Protein AF-A0A3D3UDN2-F1 (afdb_monomer)

Secondary structure (DSSP, 8-state):
-B-S-HHHHHHHHHHHHHTT------B--BPTTTTTS-HHHHHHH-STTTTTB-HHHHTT-SSSPPS-----SHHHHHHHHHHHT-

Radius of gyration: 12.59 Å; Cα contacts (8 Å, |Δi|>4): 108; chains: 1; bounding box: 28×23×34 Å

Mean predicted aligned error: 5.84 Å

pLDDT: mean 81.2, std 13.74, range [51.69, 98.12]

Structure (mmCIF, N/CA/C/O backbone):
data_AF-A0A3D3UDN2-F1
#
_entry.id   AF-A0A3D3UDN2-F1
#
loop_
_atom_site.group_PDB
_atom_site.id
_atom_site.type_symbol
_atom_site.label_atom_id
_atom_site.label_alt_id
_atom_site.label_comp_id
_atom_site.label_asym_id
_atom_site.label_entity_id
_atom_site.label_seq_id
_atom_site.pdbx_PDB_ins_code
_atom_site.Cartn_x
_atom_site.Cartn_y
_atom_site.Cartn_z
_atom_site.occupancy
_atom_site.B_iso_or_equiv
_atom_site.auth_seq_id
_atom_site.auth_comp_id
_atom_site.auth_asym_id
_atom_site.auth_atom_id
_atom_site.pdbx_PDB_mo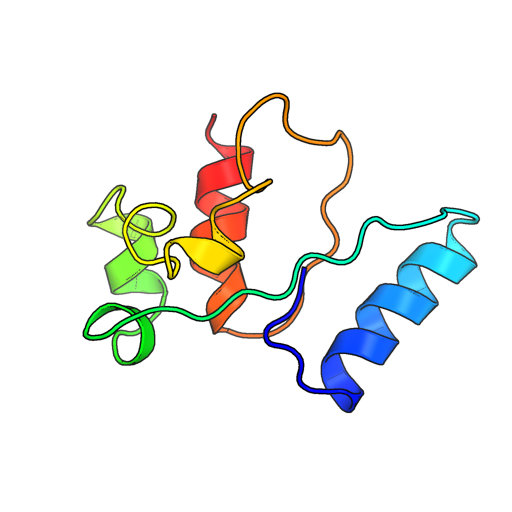del_num
ATOM 1 N N . MET A 1 1 ? -2.163 -0.965 1.225 1.00 89.88 1 MET A N 1
ATOM 2 C CA . MET A 1 1 ? -1.491 -1.411 -0.012 1.00 89.88 1 MET A CA 1
ATOM 3 C C . MET A 1 1 ? 0.016 -1.469 0.200 1.00 89.88 1 MET A C 1
ATOM 5 O O . MET A 1 1 ? 0.605 -0.482 0.621 1.00 89.88 1 MET A O 1
ATOM 9 N N . SER A 1 2 ? 0.644 -2.607 -0.073 1.00 91.44 2 SER A N 1
ATOM 10 C CA . SER A 1 2 ? 2.091 -2.820 0.097 1.00 91.44 2 SER A CA 1
ATOM 11 C C . SER A 1 2 ? 2.646 -3.641 -1.073 1.00 91.44 2 SER A C 1
ATOM 13 O O . SER A 1 2 ? 1.896 -4.083 -1.942 1.00 91.44 2 SER A O 1
ATOM 15 N N . ASP A 1 3 ? 3.953 -3.873 -1.096 1.00 87.50 3 ASP A N 1
ATOM 16 C CA . ASP A 1 3 ? 4.594 -4.872 -1.960 1.00 87.50 3 ASP A CA 1
ATOM 17 C C . ASP A 1 3 ? 4.858 -6.213 -1.246 1.00 87.50 3 ASP A C 1
ATOM 19 O O . ASP A 1 3 ? 5.577 -7.064 -1.767 1.00 87.50 3 ASP A O 1
ATOM 23 N N . GLY A 1 4 ? 4.282 -6.403 -0.055 1.00 87.88 4 GLY A N 1
ATOM 24 C CA . GLY A 1 4 ? 4.440 -7.600 0.770 1.00 87.88 4 GLY A CA 1
ATOM 25 C C . GLY A 1 4 ? 5.680 -7.622 1.668 1.00 87.88 4 GLY A C 1
ATOM 26 O O . GLY A 1 4 ? 5.868 -8.595 2.393 1.00 87.88 4 GLY A O 1
ATOM 27 N N . ALA A 1 5 ? 6.524 -6.583 1.673 1.00 90.69 5 ALA A N 1
ATOM 28 C CA . ALA A 1 5 ? 7.634 -6.512 2.621 1.00 90.69 5 ALA A CA 1
ATOM 29 C C . ALA A 1 5 ? 7.112 -6.305 4.055 1.00 90.69 5 ALA A C 1
ATOM 31 O O . ALA A 1 5 ? 6.609 -5.229 4.386 1.00 90.69 5 ALA A O 1
ATOM 32 N N . ALA A 1 6 ? 7.277 -7.318 4.914 1.00 92.50 6 ALA A N 1
ATOM 33 C CA . ALA A 1 6 ? 6.673 -7.375 6.251 1.00 92.50 6 ALA A CA 1
ATOM 34 C C . ALA A 1 6 ? 6.929 -6.122 7.109 1.00 92.50 6 ALA A C 1
ATOM 36 O O . ALA A 1 6 ? 6.004 -5.586 7.711 1.00 92.50 6 ALA A O 1
ATOM 37 N N . GLY A 1 7 ? 8.161 -5.599 7.115 1.00 93.38 7 GLY A N 1
ATOM 38 C CA . GLY A 1 7 ? 8.497 -4.402 7.894 1.00 93.38 7 GLY A CA 1
ATOM 39 C C . GLY A 1 7 ? 7.748 -3.144 7.444 1.00 93.38 7 GLY A C 1
ATOM 40 O O . GLY A 1 7 ? 7.319 -2.353 8.277 1.00 93.38 7 GLY A O 1
ATOM 41 N N . MET A 1 8 ? 7.546 -2.971 6.135 1.00 94.00 8 MET A N 1
ATOM 42 C CA . MET A 1 8 ? 6.779 -1.843 5.604 1.00 94.00 8 MET A CA 1
ATOM 43 C C . MET A 1 8 ? 5.275 -2.067 5.784 1.00 94.00 8 MET A C 1
ATOM 45 O O . MET A 1 8 ? 4.562 -1.149 6.180 1.00 94.00 8 MET A O 1
ATOM 49 N N . GLU A 1 9 ? 4.785 -3.282 5.527 1.00 95.25 9 GLU A N 1
ATOM 50 C CA . GLU A 1 9 ? 3.369 -3.627 5.681 1.00 95.25 9 GLU A CA 1
ATOM 51 C C . GLU A 1 9 ? 2.882 -3.423 7.121 1.00 95.25 9 GLU A C 1
ATOM 53 O O . GLU A 1 9 ? 1.827 -2.823 7.321 1.00 95.25 9 GLU A O 1
ATOM 58 N N . ASN A 1 10 ? 3.690 -3.805 8.115 1.00 96.31 10 ASN A N 1
ATOM 59 C CA . ASN A 1 10 ? 3.375 -3.591 9.527 1.00 96.31 10 ASN A CA 1
ATOM 60 C C . ASN A 1 10 ? 3.160 -2.112 9.876 1.00 96.31 10 ASN A C 1
ATOM 62 O O . ASN A 1 10 ? 2.321 -1.809 10.718 1.00 96.31 10 ASN A O 1
ATOM 66 N N . GLN A 1 11 ? 3.847 -1.176 9.209 1.00 95.38 11 GLN A N 1
ATOM 67 C CA . GLN A 1 11 ? 3.612 0.258 9.425 1.00 95.38 11 GLN A CA 1
ATOM 68 C C . GLN A 1 11 ? 2.214 0.678 8.952 1.00 95.38 11 GLN A C 1
ATOM 70 O O . GLN A 1 11 ? 1.546 1.467 9.618 1.00 95.38 11 GLN A O 1
ATOM 75 N N . CYS A 1 12 ? 1.743 0.134 7.825 1.00 96.19 12 CYS A N 1
ATOM 76 C CA . CYS A 1 12 ? 0.383 0.385 7.349 1.00 96.19 12 CYS A CA 1
ATOM 77 C C . CYS A 1 12 ? -0.668 -0.230 8.277 1.00 96.19 12 CYS A C 1
ATOM 79 O O . CYS A 1 12 ? -1.687 0.407 8.536 1.00 96.19 12 CYS A O 1
ATOM 81 N N . LEU A 1 13 ? -0.420 -1.449 8.765 1.00 96.62 13 LEU A N 1
ATOM 82 C CA . LEU A 1 13 ? -1.324 -2.141 9.683 1.00 96.62 13 LEU A CA 1
ATOM 83 C C . LEU A 1 13 ? -1.428 -1.408 11.020 1.00 96.62 13 LEU A C 1
ATOM 85 O O . LEU A 1 13 ? -2.538 -1.128 11.456 1.00 96.62 13 LEU A O 1
ATOM 89 N N . GLY A 1 14 ? -0.299 -1.004 11.607 1.00 97.31 14 GLY A N 1
ATOM 90 C CA . GLY A 1 14 ? -0.293 -0.236 12.853 1.00 97.31 14 GLY A CA 1
ATOM 91 C C . GLY A 1 14 ? -1.009 1.112 12.723 1.00 97.31 14 GLY A C 1
ATOM 92 O O . GLY A 1 14 ? -1.713 1.529 13.640 1.00 97.31 14 GLY A O 1
ATOM 93 N N . LEU A 1 15 ? -0.899 1.783 11.568 1.00 97.50 15 LEU A N 1
ATOM 94 C CA . LEU A 1 15 ? -1.669 3.003 11.310 1.00 97.50 15 LEU A CA 1
ATOM 95 C C . LEU A 1 15 ? -3.175 2.719 11.217 1.00 97.50 15 LEU A C 1
ATOM 97 O O . LEU A 1 15 ? -3.963 3.455 11.804 1.00 97.50 15 LEU A O 1
ATOM 101 N N . ALA A 1 16 ? -3.579 1.667 10.500 1.00 97.50 16 ALA A N 1
ATOM 102 C CA . ALA A 1 16 ? -4.986 1.285 10.383 1.00 97.50 16 ALA A CA 1
ATOM 103 C C . ALA A 1 16 ? -5.588 0.912 11.747 1.00 97.50 16 ALA A C 1
ATOM 105 O O . ALA A 1 16 ? -6.661 1.401 12.096 1.00 97.50 16 ALA A O 1
ATOM 106 N N . GLU A 1 17 ? -4.859 0.130 12.546 1.00 97.56 17 GLU A N 1
ATOM 107 C CA . GLU A 1 17 ? -5.239 -0.246 13.909 1.00 97.56 17 GLU A CA 1
ATOM 108 C C . GLU A 1 17 ? -5.403 0.988 14.801 1.00 97.56 17 GLU A C 1
ATOM 110 O O . GLU A 1 17 ? -6.412 1.130 15.491 1.00 97.56 17 GLU A O 1
ATOM 115 N N . ARG A 1 18 ? -4.463 1.942 14.735 1.00 98.12 18 ARG A N 1
ATOM 116 C CA . ARG A 1 18 ? -4.551 3.185 15.512 1.00 98.12 18 ARG A CA 1
ATOM 117 C C . ARG A 1 18 ? -5.757 4.046 15.127 1.00 98.12 18 ARG A C 1
ATOM 119 O O . ARG A 1 18 ? -6.266 4.778 15.974 1.00 98.12 18 ARG A O 1
ATOM 126 N N . LEU A 1 19 ? -6.202 3.961 13.876 1.00 97.56 19 LEU A N 1
ATOM 127 C CA . LEU A 1 19 ? -7.412 4.617 13.379 1.00 97.56 19 LEU A CA 1
ATOM 128 C C . LEU A 1 19 ? -8.696 3.820 13.679 1.00 97.56 19 LEU A C 1
ATOM 130 O O . LEU A 1 19 ? -9.780 4.301 13.362 1.00 97.56 19 LEU A O 1
ATOM 134 N N . GLY A 1 20 ? -8.599 2.626 14.279 1.00 97.38 20 GLY A N 1
ATOM 135 C CA . GLY A 1 20 ? -9.745 1.755 14.556 1.00 97.38 20 GLY A CA 1
ATOM 136 C C . GLY A 1 20 ? -10.362 1.133 13.298 1.00 97.38 20 GLY A C 1
ATOM 137 O O . GLY A 1 20 ? -11.546 0.809 13.291 1.00 97.38 20 GLY A O 1
ATOM 138 N N . LEU A 1 21 ? -9.583 1.003 12.221 1.00 96.81 21 LEU A N 1
ATOM 139 C CA . LEU A 1 21 ? -10.044 0.513 10.924 1.00 96.81 21 LEU A CA 1
ATOM 140 C C . LEU A 1 21 ? -9.623 -0.942 10.699 1.00 96.81 21 LEU A C 1
ATOM 142 O O . LEU A 1 21 ? -8.520 -1.342 11.067 1.00 96.81 21 LEU A O 1
ATOM 146 N N . VAL A 1 22 ? -10.472 -1.710 10.010 1.00 95.12 22 VAL A N 1
ATOM 147 C CA . VAL A 1 22 ? -10.138 -3.053 9.508 1.00 95.12 22 VAL A CA 1
ATOM 148 C C . VAL A 1 22 ? -9.759 -2.933 8.027 1.00 95.12 22 VAL A C 1
ATOM 150 O O . VAL A 1 22 ? -10.644 -2.730 7.194 1.00 95.12 22 VAL A O 1
ATOM 153 N N . PRO A 1 23 ? 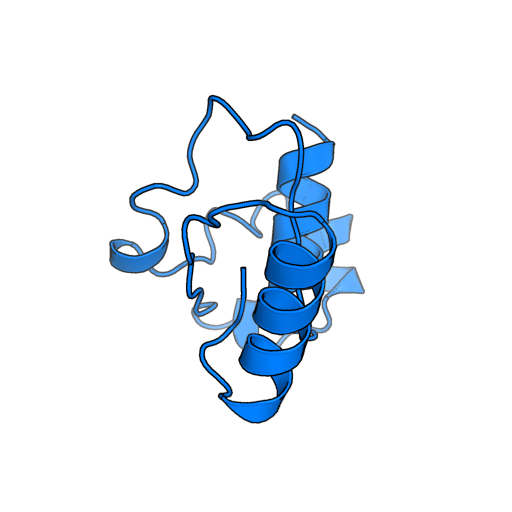-8.46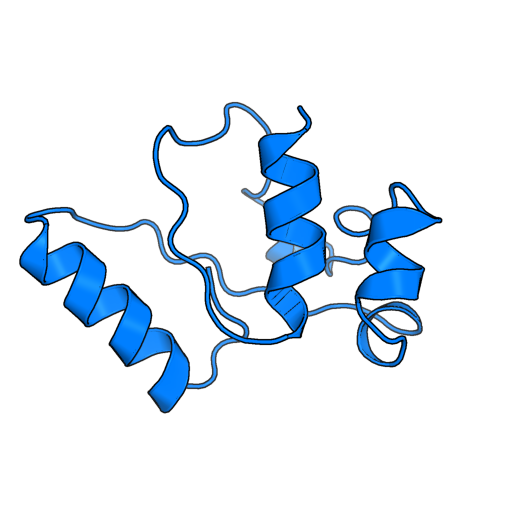3 -2.998 7.665 1.00 93.69 23 PRO A N 1
ATOM 154 C CA . PRO A 1 23 ? -8.035 -2.753 6.293 1.00 93.69 23 PRO A CA 1
ATOM 155 C C . PRO A 1 23 ? -8.197 -3.991 5.399 1.00 93.69 23 PRO A C 1
ATOM 157 O O . PRO A 1 23 ? -7.854 -5.105 5.790 1.00 93.69 23 PRO A O 1
ATOM 160 N N . ASP A 1 24 ? -8.597 -3.781 4.143 1.00 92.06 24 ASP A N 1
ATOM 161 C CA . ASP A 1 24 ? -8.402 -4.764 3.070 1.00 92.06 24 ASP A CA 1
ATOM 162 C C . ASP A 1 24 ? -6.958 -4.664 2.541 1.00 92.06 24 ASP A C 1
ATOM 164 O O . ASP A 1 24 ? -6.523 -3.646 1.984 1.00 92.06 24 ASP A O 1
ATOM 168 N N . ILE A 1 25 ? -6.171 -5.719 2.759 1.00 91.00 25 ILE A N 1
ATOM 169 C CA . ILE A 1 25 ? -4.742 -5.725 2.447 1.00 91.00 25 ILE A CA 1
ATOM 170 C C . ILE A 1 25 ? -4.529 -6.086 0.974 1.00 91.00 25 ILE A C 1
ATOM 172 O O . ILE A 1 25 ? -4.531 -7.252 0.581 1.00 91.00 25 ILE A O 1
ATOM 176 N N . LYS A 1 26 ? -4.229 -5.074 0.155 1.00 89.25 26 LYS A N 1
ATOM 177 C CA . LYS A 1 26 ? -3.767 -5.268 -1.229 1.00 89.25 26 LYS A CA 1
ATOM 178 C C . LYS A 1 26 ? -2.242 -5.319 -1.313 1.00 89.25 26 LYS A C 1
ATOM 180 O O . LYS A 1 26 ? -1.573 -4.324 -1.019 1.00 89.25 26 LYS A O 1
ATOM 185 N N . ARG A 1 27 ? -1.695 -6.455 -1.753 1.00 89.69 27 ARG A N 1
ATOM 186 C CA . ARG A 1 27 ? -0.267 -6.617 -2.069 1.00 89.69 27 ARG A CA 1
ATOM 187 C C . ARG A 1 27 ? -0.068 -6.558 -3.576 1.00 89.69 27 ARG A C 1
ATOM 189 O O . ARG A 1 27 ? -0.628 -7.374 -4.304 1.00 89.69 27 ARG A O 1
ATOM 196 N N . ILE A 1 28 ? 0.729 -5.602 -4.038 1.00 86.00 28 ILE A N 1
ATOM 197 C CA . ILE A 1 28 ? 0.972 -5.376 -5.462 1.00 86.00 28 ILE A CA 1
ATOM 198 C C . ILE A 1 28 ? 2.396 -5.748 -5.858 1.00 86.00 28 ILE A C 1
ATOM 200 O O . ILE A 1 28 ? 3.352 -5.561 -5.108 1.00 86.00 28 ILE A O 1
ATOM 204 N N . ALA A 1 29 ? 2.539 -6.208 -7.094 1.00 83.25 29 ALA A N 1
ATOM 205 C CA . ALA A 1 29 ? 3.822 -6.366 -7.753 1.00 83.25 29 ALA A CA 1
ATOM 206 C C . ALA A 1 29 ? 3.730 -5.730 -9.139 1.00 83.25 29 ALA A C 1
ATOM 208 O O . ALA A 1 29 ? 2.767 -5.960 -9.873 1.00 83.25 29 ALA A O 1
ATOM 209 N N . LEU A 1 30 ? 4.729 -4.919 -9.481 1.00 80.00 30 LEU A N 1
ATOM 210 C CA . LEU A 1 30 ? 4.827 -4.305 -10.800 1.00 80.00 30 LEU A CA 1
ATOM 211 C C . LEU A 1 30 ? 5.597 -5.239 -11.735 1.00 80.00 30 LEU A C 1
ATOM 213 O O . LEU A 1 30 ? 6.715 -5.646 -11.408 1.00 80.00 30 LEU A O 1
ATOM 217 N N . ARG A 1 31 ? 5.022 -5.554 -12.900 1.00 79.88 31 ARG A N 1
ATOM 218 C CA . ARG A 1 31 ? 5.717 -6.303 -13.959 1.00 79.88 31 ARG A CA 1
ATOM 219 C C . ARG A 1 31 ? 6.813 -5.444 -14.596 1.00 79.88 31 ARG A C 1
ATOM 221 O O . ARG A 1 31 ? 6.766 -4.213 -14.545 1.00 79.88 31 ARG A O 1
ATOM 228 N N . ALA A 1 32 ? 7.810 -6.086 -15.199 1.00 79.75 32 ALA A N 1
ATOM 229 C CA . ALA A 1 32 ? 8.777 -5.378 -16.031 1.00 79.75 32 ALA A CA 1
ATOM 230 C C . ALA A 1 32 ? 8.060 -4.705 -17.225 1.00 79.75 32 ALA A C 1
ATOM 232 O O . ALA A 1 32 ? 7.076 -5.255 -17.723 1.00 79.75 32 ALA A O 1
ATOM 233 N N . PRO A 1 33 ? 8.517 -3.524 -17.678 1.00 77.50 33 PRO A N 1
ATOM 234 C CA . PRO A 1 33 ? 9.628 -2.733 -17.133 1.00 77.50 33 PRO A CA 1
ATOM 235 C C . PRO A 1 33 ? 9.223 -1.826 -15.953 1.00 77.50 33 PRO A C 1
ATOM 237 O O . PRO A 1 33 ? 10.077 -1.190 -15.339 1.00 77.50 33 PRO A O 1
ATOM 240 N N . TRP A 1 34 ? 7.937 -1.758 -15.599 1.00 76.50 34 TRP A N 1
ATOM 241 C CA . TRP A 1 34 ? 7.394 -0.808 -14.618 1.00 76.50 34 TRP A CA 1
ATOM 242 C C . TRP A 1 34 ? 7.973 -0.960 -13.210 1.00 76.50 34 TRP A C 1
ATOM 244 O O . TRP A 1 34 ? 8.135 0.033 -12.508 1.00 76.50 34 TRP A O 1
ATOM 254 N N . GLY A 1 35 ? 8.335 -2.181 -12.807 1.00 76.31 35 GLY A N 1
ATOM 255 C CA . GLY A 1 35 ? 9.029 -2.423 -11.539 1.00 76.31 35 GLY A CA 1
ATOM 256 C C . GLY A 1 35 ? 10.469 -1.890 -11.488 1.00 76.31 35 GLY A C 1
ATOM 257 O O . GLY A 1 35 ? 10.982 -1.645 -10.393 1.00 76.31 35 GLY A O 1
ATOM 258 N N . TRP A 1 36 ? 11.111 -1.705 -12.647 1.00 81.00 36 TRP A N 1
ATOM 259 C CA . TRP A 1 36 ? 12.496 -1.228 -12.773 1.00 81.00 36 TRP A CA 1
ATOM 260 C C . TRP A 1 36 ? 12.579 0.292 -12.884 1.00 81.00 36 TRP A C 1
ATOM 262 O O . TRP A 1 36 ? 13.542 0.900 -12.421 1.00 81.00 36 TRP A O 1
ATOM 272 N N . LEU A 1 37 ? 11.569 0.912 -13.492 1.00 77.38 37 LEU A N 1
ATOM 273 C CA . LEU A 1 37 ? 11.571 2.347 -13.733 1.00 77.38 37 LEU A CA 1
ATOM 274 C C . LEU A 1 37 ? 11.350 3.153 -12.437 1.00 77.38 37 LEU A C 1
ATOM 276 O O . LEU A 1 37 ? 10.584 2.749 -11.556 1.00 77.38 37 LEU A O 1
ATOM 280 N N . PRO A 1 38 ? 11.966 4.344 -12.320 1.00 74.94 38 PRO A N 1
ATOM 281 C CA . PRO A 1 38 ? 11.634 5.295 -11.269 1.00 74.94 38 PRO A CA 1
ATOM 282 C C . PRO A 1 38 ? 10.137 5.663 -11.289 1.00 74.94 38 PRO A C 1
ATOM 284 O O . PRO A 1 38 ? 9.582 5.901 -12.370 1.00 74.94 38 PRO A O 1
ATOM 287 N N . PRO A 1 39 ? 9.479 5.816 -10.121 1.00 67.88 39 PRO A N 1
ATOM 288 C CA . PRO A 1 39 ? 8.050 6.137 -10.053 1.00 67.88 39 PRO A CA 1
ATOM 289 C C . PRO A 1 39 ? 7.675 7.419 -10.793 1.00 67.88 39 PRO A C 1
ATOM 291 O O . PRO A 1 39 ? 6.602 7.493 -11.378 1.00 67.88 39 PRO A O 1
ATOM 294 N N . ALA A 1 40 ? 8.562 8.418 -10.809 1.00 67.69 40 ALA A N 1
ATOM 295 C CA . ALA A 1 40 ? 8.332 9.680 -11.508 1.00 67.69 40 ALA A CA 1
ATOM 296 C C . ALA A 1 40 ? 8.155 9.495 -13.025 1.00 67.69 40 ALA A C 1
ATOM 298 O O . ALA A 1 40 ? 7.407 10.245 -13.643 1.00 67.69 40 ALA A O 1
ATOM 299 N N . ILE A 1 41 ? 8.801 8.489 -13.623 1.00 67.62 41 ILE A N 1
ATOM 300 C CA . ILE A 1 41 ? 8.678 8.188 -15.055 1.00 67.62 41 ILE A CA 1
ATOM 301 C C . ILE A 1 41 ? 7.398 7.387 -15.307 1.0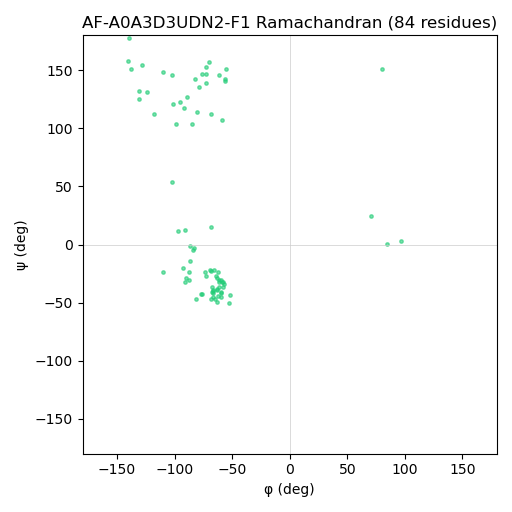0 67.62 41 ILE A C 1
ATOM 303 O O . ILE A 1 41 ? 6.614 7.740 -16.187 1.00 67.62 41 ILE A O 1
ATOM 307 N N . GLY A 1 42 ? 7.155 6.356 -14.491 1.00 61.19 42 GLY A N 1
ATOM 308 C CA . GLY A 1 42 ? 5.980 5.492 -14.614 1.00 61.19 42 GLY A CA 1
ATOM 309 C C . GLY A 1 42 ? 4.654 6.200 -14.321 1.00 61.19 42 GLY A C 1
ATOM 310 O O . GLY A 1 42 ? 3.703 6.006 -15.059 1.00 61.19 42 GLY A O 1
ATOM 311 N N . ALA A 1 43 ? 4.589 7.047 -13.289 1.00 59.06 43 ALA A N 1
ATOM 312 C CA . ALA A 1 43 ? 3.347 7.675 -12.825 1.00 59.06 43 ALA A CA 1
ATOM 313 C C . ALA A 1 43 ? 2.998 8.990 -13.540 1.00 59.06 43 ALA A C 1
ATOM 315 O O . ALA A 1 43 ? 1.826 9.343 -13.646 1.00 59.06 43 ALA A O 1
ATOM 316 N N . ARG A 1 44 ? 4.003 9.757 -13.992 1.00 56.78 44 ARG A N 1
ATOM 317 C CA . ARG A 1 44 ? 3.786 11.080 -14.607 1.00 56.78 44 ARG A CA 1
ATOM 318 C C . ARG A 1 44 ? 3.588 11.004 -16.119 1.00 56.78 44 ARG A C 1
ATOM 320 O O . ARG A 1 44 ? 2.947 11.889 -16.674 1.00 56.78 44 ARG A O 1
ATOM 327 N N . ARG A 1 45 ? 4.175 10.000 -16.781 1.00 52.06 45 ARG A N 1
ATOM 328 C CA . ARG A 1 45 ? 4.246 9.932 -18.250 1.00 52.06 45 ARG A CA 1
ATOM 329 C C . ARG A 1 45 ? 3.384 8.834 -18.862 1.00 52.06 45 ARG A C 1
ATOM 331 O O . ARG A 1 45 ? 2.992 8.960 -20.014 1.00 52.06 45 ARG A O 1
ATOM 338 N N . PHE A 1 46 ? 3.059 7.800 -18.095 1.00 51.69 46 PHE A N 1
ATOM 339 C CA . PHE A 1 46 ? 2.214 6.706 -18.545 1.00 51.69 46 PHE A CA 1
ATOM 340 C C . PHE A 1 46 ? 1.032 6.581 -17.582 1.00 51.69 46 PHE A C 1
ATOM 342 O O . PHE A 1 46 ? 1.220 6.506 -16.376 1.00 51.69 46 PHE A O 1
ATOM 349 N N . ALA A 1 47 ? -0.196 6.496 -18.094 1.00 52.47 47 ALA A N 1
ATOM 350 C CA . ALA A 1 47 ? -1.370 6.085 -17.310 1.00 52.47 47 ALA A CA 1
ATOM 351 C C . ALA A 1 47 ? -1.315 4.588 -16.906 1.00 52.47 47 ALA A C 1
ATOM 353 O O . ALA A 1 47 ? -2.305 3.995 -16.491 1.00 52.47 47 ALA A O 1
ATOM 354 N N . ALA A 1 48 ? -0.140 3.963 -17.029 1.00 53.34 48 ALA A N 1
ATOM 355 C CA . ALA A 1 48 ? 0.107 2.541 -16.883 1.00 53.34 48 ALA A CA 1
ATOM 356 C C . ALA A 1 48 ? 0.486 2.028 -15.472 1.00 53.34 48 ALA A C 1
ATOM 358 O O . ALA A 1 48 ? 0.898 0.869 -15.409 1.00 53.34 48 ALA A O 1
ATOM 359 N N . PRO A 1 49 ? 0.361 2.753 -14.330 1.00 58.31 49 PRO A N 1
ATOM 360 C CA . PRO A 1 49 ? 0.591 2.118 -13.033 1.00 58.31 49 PRO A CA 1
ATOM 361 C C . PRO A 1 49 ? -0.340 0.927 -12.806 1.00 58.31 49 PRO A C 1
ATOM 363 O O . PRO A 1 49 ? 0.117 -0.070 -12.268 1.00 58.31 49 PRO A O 1
ATOM 366 N N . LEU A 1 50 ? -1.598 1.012 -13.268 1.00 60.06 50 LEU A N 1
ATOM 367 C CA . LEU A 1 50 ? -2.589 -0.068 -13.170 1.00 60.06 50 LEU A CA 1
ATOM 368 C C . LEU A 1 50 ? -2.347 -1.184 -14.202 1.00 60.06 50 LEU A C 1
ATOM 370 O O . LEU A 1 50 ? -2.364 -2.355 -13.843 1.00 60.06 50 LEU A O 1
ATOM 374 N N . ALA A 1 51 ? -2.030 -0.843 -15.458 1.00 62.12 51 ALA A N 1
ATOM 375 C CA . ALA A 1 51 ? -1.718 -1.830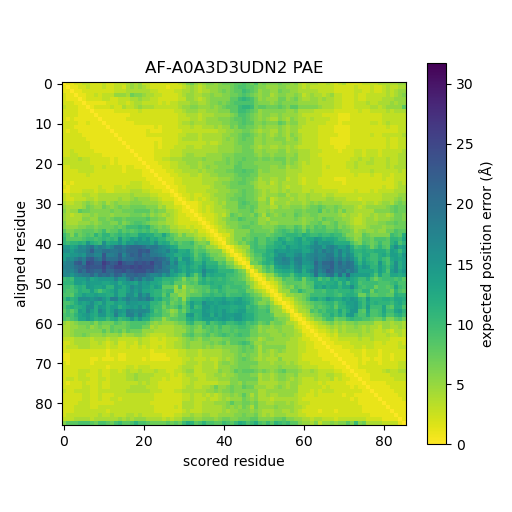 -16.507 1.00 62.12 51 ALA A CA 1
ATOM 376 C C . ALA A 1 51 ? -0.416 -2.618 -16.234 1.00 62.12 51 ALA A C 1
ATOM 378 O O . ALA A 1 51 ? -0.197 -3.713 -16.760 1.00 62.12 51 ALA A O 1
ATOM 379 N N . GLY A 1 52 ? 0.470 -2.047 -15.413 1.00 61.09 52 GLY A N 1
ATOM 380 C CA . GLY A 1 52 ? 1.705 -2.665 -14.948 1.00 61.09 52 GLY A CA 1
ATOM 381 C C . GLY A 1 52 ? 1.562 -3.533 -13.698 1.00 61.09 52 GLY A C 1
ATOM 382 O O . GLY A 1 52 ? 2.561 -4.102 -13.258 1.00 61.09 52 GLY A O 1
ATOM 383 N N . ILE A 1 53 ? 0.372 -3.649 -13.111 1.00 67.25 53 ILE A N 1
ATOM 384 C CA . ILE A 1 53 ? 0.123 -4.590 -12.016 1.00 67.25 53 ILE A CA 1
ATOM 385 C C . ILE A 1 53 ? -0.055 -5.982 -12.631 1.00 67.25 53 ILE A C 1
ATOM 387 O O . ILE A 1 53 ? -0.713 -6.130 -13.659 1.00 67.25 53 ILE A O 1
ATOM 391 N N . GLY A 1 54 ? 0.569 -7.007 -12.045 1.00 63.41 54 GLY A N 1
ATOM 392 C CA . GLY A 1 54 ? 0.320 -8.389 -12.466 1.00 63.41 54 GLY A CA 1
ATOM 393 C C . GLY A 1 54 ? -1.172 -8.732 -12.370 1.00 63.41 54 GLY A C 1
ATOM 394 O O . GLY A 1 54 ? -1.844 -8.297 -11.438 1.00 63.41 54 GLY A O 1
ATOM 395 N N . ASP A 1 55 ? -1.703 -9.508 -13.318 1.00 59.22 55 ASP A N 1
ATOM 396 C CA . ASP A 1 55 ? -3.160 -9.676 -13.486 1.00 59.22 55 ASP A CA 1
ATOM 397 C C . ASP A 1 55 ? -3.847 -10.240 -12.229 1.00 59.22 55 ASP A C 1
ATOM 399 O O . ASP A 1 55 ? -4.964 -9.857 -11.887 1.00 59.22 55 ASP A O 1
ATOM 403 N N . ARG A 1 56 ? -3.142 -11.087 -11.468 1.00 60.00 56 ARG A N 1
ATOM 404 C CA . ARG A 1 56 ? -3.642 -11.653 -10.205 1.00 60.00 56 ARG A CA 1
ATOM 405 C C . ARG A 1 56 ? -3.680 -10.635 -9.062 1.00 60.00 56 ARG A C 1
ATOM 407 O O . ARG A 1 56 ? -4.470 -10.791 -8.141 1.00 60.00 56 ARG A O 1
ATOM 414 N N . GLN A 1 57 ? -2.819 -9.620 -9.107 1.00 65.50 57 GLN A N 1
ATOM 415 C CA . GLN A 1 57 ? -2.730 -8.540 -8.123 1.00 65.50 57 GLN A CA 1
ATOM 416 C C . GLN A 1 57 ? -3.573 -7.318 -8.519 1.00 65.50 57 GLN A C 1
ATOM 418 O O . GLN A 1 57 ? -3.900 -6.500 -7.664 1.00 65.50 57 GLN A O 1
ATOM 423 N N . ALA A 1 58 ? -3.922 -7.193 -9.803 1.00 60.03 58 ALA A N 1
ATOM 424 C CA . ALA A 1 58 ? -4.867 -6.201 -10.310 1.00 60.03 58 ALA A CA 1
ATOM 425 C C . ALA A 1 58 ? -6.319 -6.560 -9.949 1.00 60.03 58 ALA A C 1
ATOM 427 O O . ALA A 1 58 ? -7.170 -5.675 -9.851 1.00 60.03 58 ALA A O 1
ATOM 428 N N . ALA A 1 59 ? -6.600 -7.845 -9.706 1.00 57.06 59 ALA A N 1
ATOM 429 C CA . ALA A 1 59 ? -7.886 -8.312 -9.206 1.00 57.06 59 ALA A CA 1
ATOM 430 C C . ALA A 1 59 ? -8.210 -7.652 -7.848 1.00 57.06 59 ALA A C 1
ATOM 432 O O . ALA A 1 59 ? -7.595 -7.950 -6.825 1.00 57.06 59 ALA A O 1
ATOM 433 N N . GLY A 1 60 ? -9.168 -6.721 -7.851 1.00 65.94 60 GLY A N 1
ATOM 434 C CA . GLY A 1 60 ? -9.574 -5.940 -6.675 1.00 65.94 60 GLY A CA 1
ATOM 435 C C . GLY A 1 60 ? -8.924 -4.558 -6.550 1.00 65.94 60 GLY A C 1
ATOM 436 O O . GLY A 1 60 ? -9.178 -3.862 -5.573 1.00 65.94 60 GLY A O 1
ATOM 437 N N . LEU A 1 61 ? -8.110 -4.147 -7.526 1.00 77.25 61 LEU A N 1
ATOM 438 C CA . LEU A 1 61 ? -7.623 -2.776 -7.711 1.00 77.25 61 LEU A CA 1
ATOM 439 C C . LEU A 1 61 ? -8.423 -2.100 -8.833 1.00 77.25 61 LEU A C 1
ATOM 441 O O . LEU A 1 61 ? -7.877 -1.606 -9.818 1.00 77.25 61 LEU A O 1
ATOM 445 N N . VAL A 1 62 ? -9.744 -2.129 -8.679 1.00 80.12 62 VAL A N 1
ATOM 446 C CA . VAL A 1 62 ? -10.723 -1.556 -9.606 1.00 80.12 62 VAL A CA 1
ATOM 447 C C . VAL A 1 62 ? -11.685 -0.648 -8.838 1.00 80.12 62 VAL A C 1
ATOM 449 O O . VAL A 1 62 ? -11.874 -0.870 -7.640 1.00 80.12 62 VAL A O 1
ATOM 452 N N . PRO A 1 63 ? -12.306 0.348 -9.498 1.00 81.62 63 PRO A N 1
ATOM 453 C CA . PRO A 1 63 ? -13.379 1.126 -8.893 1.00 81.62 63 PRO A CA 1
ATOM 454 C C . PRO A 1 63 ? -14.530 0.228 -8.391 1.00 81.62 63 PRO A C 1
ATOM 456 O O . PRO A 1 63 ? -14.785 -0.817 -8.998 1.00 81.62 63 PRO A O 1
ATOM 459 N N . PRO A 1 64 ? -15.269 0.639 -7.344 1.00 87.75 64 PRO A N 1
ATOM 460 C CA . PRO A 1 64 ? -15.154 1.914 -6.628 1.00 87.75 64 PRO A CA 1
ATOM 461 C C . PRO A 1 64 ? -13.907 1.994 -5.732 1.00 87.75 64 PRO A C 1
ATOM 463 O O . PRO A 1 64 ? -13.535 1.028 -5.069 1.00 87.75 64 PRO A O 1
ATOM 466 N N . TRP A 1 65 ? -13.249 3.158 -5.725 1.00 88.19 65 TRP A N 1
ATOM 467 C CA . TRP A 1 65 ? -12.073 3.398 -4.886 1.00 88.19 65 TRP A CA 1
ATOM 468 C C . TRP A 1 65 ? -12.473 3.622 -3.421 1.00 88.19 65 TRP A C 1
ATOM 470 O O . TRP A 1 65 ? -13.535 4.191 -3.171 1.00 88.19 65 TRP A O 1
ATOM 480 N N . PRO A 1 66 ? -11.643 3.199 -2.450 1.00 89.00 66 PRO A N 1
ATOM 481 C CA . PRO A 1 66 ? -11.925 3.434 -1.040 1.00 89.00 66 PRO A CA 1
ATOM 482 C C . PRO A 1 66 ? -11.725 4.909 -0.672 1.00 89.00 66 PRO A C 1
ATOM 484 O O . PRO A 1 66 ? -10.847 5.576 -1.222 1.00 89.00 66 PRO A O 1
ATOM 487 N N . ASP A 1 67 ? -12.447 5.378 0.348 1.00 92.38 67 ASP A N 1
ATOM 488 C CA . ASP A 1 67 ? -12.272 6.728 0.905 1.00 92.38 67 ASP A CA 1
ATOM 489 C C . ASP A 1 67 ? -10.881 6.938 1.529 1.00 92.38 67 ASP A C 1
ATOM 491 O O . ASP A 1 67 ? -10.364 8.055 1.580 1.00 92.38 67 ASP A O 1
ATOM 495 N N . LEU A 1 68 ? -10.252 5.851 1.995 1.00 93.31 68 LEU A N 1
ATOM 496 C CA . LEU A 1 68 ? -8.921 5.861 2.590 1.00 93.31 68 LEU A CA 1
ATOM 497 C C . LEU A 1 68 ? -8.022 4.785 1.978 1.00 93.31 68 LEU A C 1
ATOM 499 O O . LEU A 1 68 ? -8.306 3.589 2.036 1.00 93.31 68 LEU A O 1
ATOM 503 N N . LEU A 1 69 ? -6.865 5.217 1.476 1.00 93.88 69 LEU A N 1
ATOM 504 C CA . LEU A 1 69 ? -5.790 4.345 1.016 1.00 93.88 69 LEU A CA 1
ATOM 505 C C . LEU A 1 69 ? -4.534 4.572 1.861 1.00 93.88 69 LEU A C 1
ATOM 507 O O . LEU A 1 69 ? -3.877 5.605 1.755 1.00 93.88 69 LEU A O 1
ATOM 511 N N . ILE A 1 70 ? -4.152 3.565 2.645 1.00 95.38 70 ILE A N 1
ATOM 512 C CA . ILE A 1 70 ? -2.864 3.531 3.347 1.00 95.38 70 ILE A CA 1
ATOM 513 C C . ILE A 1 70 ? -1.882 2.735 2.487 1.00 95.38 70 ILE A C 1
ATOM 515 O O . ILE A 1 70 ? -2.144 1.575 2.155 1.00 95.38 70 ILE A O 1
ATOM 519 N N . ALA A 1 71 ? -0.756 3.339 2.107 1.00 93.62 71 ALA A N 1
ATOM 520 C CA . ALA A 1 71 ? 0.228 2.706 1.235 1.00 93.62 71 ALA A CA 1
ATOM 521 C C . ALA A 1 71 ? 1.670 2.951 1.689 1.00 93.62 71 ALA A C 1
ATOM 523 O O . ALA A 1 71 ? 1.978 3.983 2.278 1.00 93.62 71 ALA A O 1
ATOM 524 N N . THR A 1 72 ? 2.554 2.002 1.381 1.00 93.50 72 THR A N 1
ATOM 525 C CA . THR A 1 72 ? 3.984 2.065 1.716 1.00 93.50 72 THR A CA 1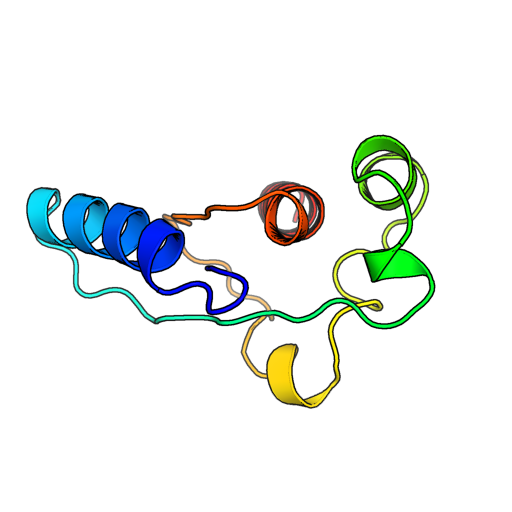
ATOM 526 C C . THR A 1 72 ? 4.850 1.526 0.580 1.00 93.50 72 THR A C 1
ATOM 528 O O . THR A 1 72 ? 4.389 0.749 -0.259 1.00 93.50 72 THR A O 1
ATOM 531 N N . GLY A 1 73 ? 6.115 1.936 0.547 1.00 87.81 73 GLY A N 1
ATOM 532 C CA . GLY A 1 73 ? 7.094 1.480 -0.433 1.00 87.81 73 GLY A CA 1
ATOM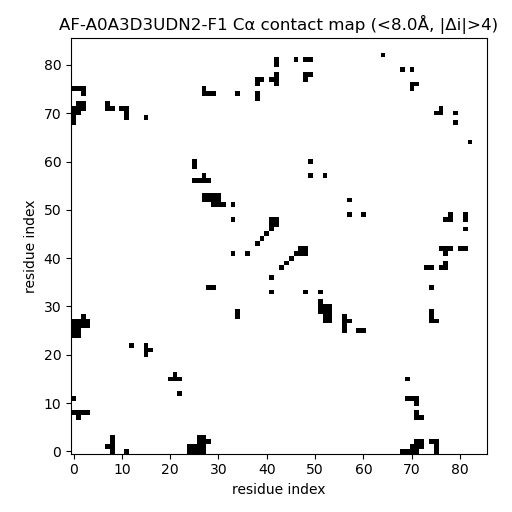 533 C C . GLY A 1 73 ? 6.997 2.169 -1.798 1.00 87.81 73 GLY A C 1
ATOM 534 O O . GLY A 1 73 ? 5.948 2.580 -2.284 1.00 87.81 73 GLY A O 1
ATOM 535 N N . ARG A 1 74 ? 8.138 2.262 -2.481 1.00 85.12 74 ARG A N 1
ATOM 536 C CA . ARG A 1 74 ? 8.277 2.984 -3.757 1.00 85.12 74 ARG A CA 1
ATOM 537 C C . ARG A 1 74 ? 7.380 2.446 -4.883 1.00 85.12 74 ARG A C 1
ATOM 539 O O . ARG A 1 74 ? 6.968 3.207 -5.754 1.00 85.12 74 ARG A O 1
ATOM 546 N N . ARG A 1 75 ? 7.088 1.142 -4.876 1.00 83.75 75 ARG A N 1
ATOM 547 C CA . ARG A 1 75 ? 6.257 0.472 -5.891 1.00 83.75 75 ARG A CA 1
ATOM 548 C C . ARG A 1 75 ? 4.781 0.871 -5.820 1.00 83.75 75 ARG A C 1
ATOM 550 O O . ARG A 1 75 ? 4.089 0.758 -6.823 1.00 83.75 75 ARG A O 1
ATOM 557 N N . THR A 1 76 ? 4.307 1.366 -4.676 1.00 86.69 76 THR A N 1
ATOM 558 C CA . THR A 1 76 ? 2.896 1.736 -4.497 1.00 86.69 76 THR A CA 1
ATOM 559 C C . THR A 1 76 ? 2.595 3.165 -4.929 1.00 86.69 76 THR A C 1
ATOM 561 O O . THR A 1 76 ? 1.474 3.435 -5.338 1.00 86.69 76 THR A O 1
ATOM 564 N N . VAL A 1 77 ? 3.590 4.061 -4.948 1.00 86.00 77 VAL A N 1
ATOM 565 C CA . VAL A 1 77 ? 3.403 5.498 -5.229 1.00 86.00 77 VAL A CA 1
ATOM 566 C C . VAL A 1 77 ? 2.653 5.757 -6.536 1.00 86.00 77 VAL A C 1
ATOM 568 O O . VAL A 1 77 ? 1.678 6.505 -6.544 1.00 86.00 77 VAL A O 1
ATOM 571 N N . GLY A 1 78 ? 3.084 5.136 -7.640 1.00 81.31 78 GLY A N 1
ATOM 572 C CA . GLY A 1 78 ? 2.441 5.350 -8.938 1.00 81.31 78 GLY A CA 1
ATOM 573 C C . GLY A 1 78 ? 0.987 4.883 -8.961 1.00 81.31 78 GLY A C 1
ATOM 574 O O . GLY A 1 78 ? 0.133 5.570 -9.515 1.00 81.31 78 GLY A O 1
ATOM 575 N N . VAL A 1 79 ? 0.702 3.755 -8.306 1.00 82.81 79 VAL A N 1
ATOM 576 C CA . VAL A 1 79 ? -0.651 3.200 -8.190 1.00 82.81 79 VAL A CA 1
ATOM 577 C C . VAL A 1 79 ? -1.523 4.096 -7.309 1.00 82.81 79 VAL A C 1
ATOM 579 O O . VAL A 1 79 ? -2.611 4.471 -7.726 1.00 82.81 79 VAL A O 1
ATOM 582 N N . SER A 1 80 ? -1.027 4.534 -6.149 1.00 87.38 80 SER A N 1
ATOM 583 C CA . SER A 1 80 ? -1.759 5.429 -5.243 1.00 87.38 80 SER A CA 1
ATOM 584 C C . SER A 1 80 ? -2.118 6.765 -5.901 1.00 87.38 80 SER A C 1
ATOM 586 O O . SER A 1 80 ? -3.228 7.264 -5.731 1.00 87.38 80 SER A O 1
ATOM 588 N N . VAL A 1 81 ? -1.200 7.342 -6.687 1.00 84.25 81 VAL A N 1
ATOM 589 C CA . VAL A 1 81 ? -1.469 8.571 -7.451 1.00 84.25 81 VAL A CA 1
ATOM 590 C C . VAL A 1 81 ? -2.514 8.328 -8.541 1.00 84.25 81 VAL A C 1
ATOM 592 O O . VAL A 1 81 ? -3.368 9.185 -8.747 1.00 84.25 81 VAL A O 1
ATOM 595 N N . ALA A 1 82 ? -2.464 7.185 -9.230 1.00 81.12 82 ALA A N 1
ATOM 596 C CA . ALA A 1 82 ? -3.437 6.837 -10.266 1.00 81.12 82 ALA A CA 1
ATOM 597 C C . ALA A 1 82 ? -4.845 6.582 -9.703 1.00 81.12 82 ALA A C 1
ATOM 599 O O . ALA A 1 82 ? -5.817 6.968 -10.345 1.00 81.12 82 ALA A O 1
ATOM 600 N N . ILE 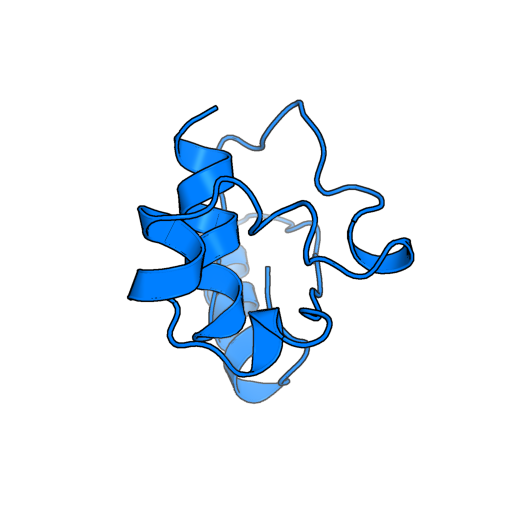A 1 83 ? -4.951 5.979 -8.513 1.00 85.62 83 ILE A N 1
ATOM 601 C CA . 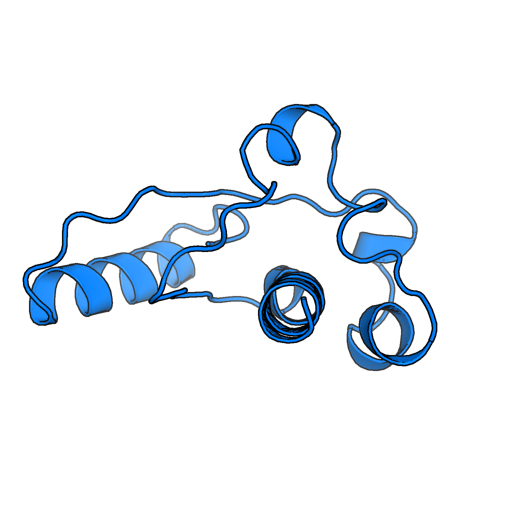ILE A 1 83 ? -6.220 5.806 -7.787 1.00 85.62 83 ILE A CA 1
ATOM 602 C C . ILE A 1 83 ? -6.803 7.171 -7.420 1.00 85.62 83 ILE A C 1
ATOM 604 O O . ILE A 1 83 ? -7.945 7.445 -7.741 1.00 85.62 83 ILE A O 1
ATOM 608 N N . ARG A 1 84 ? -6.001 8.067 -6.825 1.00 85.12 84 ARG A N 1
ATOM 609 C CA . ARG A 1 84 ? -6.460 9.403 -6.397 1.00 85.12 84 ARG A CA 1
ATOM 610 C C . ARG A 1 84 ? -6.944 10.304 -7.547 1.00 85.12 84 ARG A C 1
ATOM 612 O O . ARG A 1 84 ? -7.635 11.285 -7.297 1.00 85.12 84 ARG A O 1
ATOM 619 N N . ARG A 1 85 ? -6.488 10.058 -8.780 1.00 83.69 85 ARG A N 1
ATOM 620 C CA . ARG A 1 85 ? -6.821 10.875 -9.963 1.00 83.69 85 ARG A CA 1
ATOM 621 C C . ARG A 1 85 ? -8.117 10.461 -10.661 1.00 83.69 85 ARG A C 1
ATOM 623 O O . ARG A 1 85 ? -8.549 11.202 -11.540 1.00 83.69 85 ARG A O 1
ATOM 630 N N . GLN A 1 86 ? -8.644 9.284 -10.345 1.00 76.25 86 GLN A N 1
ATOM 631 C CA . GLN A 1 86 ? -9.912 8.774 -10.861 1.00 76.25 86 GLN A CA 1
ATOM 632 C C . GLN A 1 86 ? -11.024 9.114 -9.880 1.00 76.25 86 GLN A C 1
ATOM 634 O O . GLN A 1 86 ? -12.116 9.458 -10.372 1.00 76.25 86 GLN A O 1
#

Sequence (86 aa):
MSDGAAGMENQCLGLAERLGLVPDIKRIALRAPWGWLPPAIGARRFAAPLAGIGDRQAAGLVPPWPDLLIATGRRTVGVSVAIRRQ

Foldseek 3Di:
DEQPPPVFVVVLVVVCVVVVHDDDDQHWDFAPPLNVDQLCCPQVPDLCLLVRTDPVSNVVLDDPDDPDDRYDDRSCVSSVSSNVVD

Solvent-accessible surface area (backbone atoms only — not comparable to full-atom values): 5223 Å² total; per-residue (Å²): 60,27,68,69,53,63,79,55,43,49,54,47,50,53,52,33,52,75,70,73,47,86,78,82,84,46,55,48,54,52,37,85,66,58,58,76,48,59,48,72,57,44,44,73,75,36,95,42,41,64,78,27,31,39,72,82,46,36,64,85,73,54,84,82,76,72,99,74,84,58,70,36,65,76,85,38,51,26,41,55,54,55,59,76,74,109